Protein AF-A0A2G0WH14-F1 (afdb_monomer_lite)

Foldseek 3Di:
DDDDDDDDDDDDDDDDDDDDDPPPPPVPPDDQVVLVVCVLVVVDDDDDDLLVCLVCVVVVSDDDPCPVDDPDDDDDDDDDPDPVPCDPVVVVVVVVVVVVSVVSVVD

Secondary structure (DSSP, 8-state):
------------S------------------HHHHHHHHHTTS------HHHHHHHHHTTSS--S-TT------------S-GGG--HHHHHHHHHHHHHHHHHHT-

Structure (mmCIF, N/CA/C/O backbone):
data_AF-A0A2G0WH14-F1
#
_entry.id   AF-A0A2G0WH14-F1
#
loop_
_atom_site.group_PDB
_atom_site.id
_atom_site.type_symbol
_atom_site.label_atom_id
_atom_site.label_alt_id
_atom_site.label_comp_id
_atom_site.label_asym_id
_atom_site.label_entity_id
_atom_site.label_seq_id
_atom_site.pdbx_PDB_ins_code
_atom_site.Cartn_x
_atom_site.Cartn_y
_atom_site.Cartn_z
_atom_site.occupancy
_atom_site.B_iso_or_equiv
_atom_site.auth_seq_id
_atom_site.auth_comp_id
_atom_site.auth_asym_id
_atom_site.auth_atom_id
_atom_site.pdbx_PDB_model_num
ATOM 1 N N . MET A 1 1 ? 29.176 -8.959 -9.894 1.00 30.12 1 MET A N 1
ATOM 2 C CA . MET A 1 1 ? 29.339 -8.683 -11.334 1.00 30.12 1 MET A CA 1
ATOM 3 C C . MET A 1 1 ? 28.364 -7.589 -11.713 1.00 30.12 1 MET A C 1
ATOM 5 O O . MET A 1 1 ? 27.171 -7.838 -11.801 1.00 30.12 1 MET A O 1
ATOM 9 N N . LEU A 1 2 ? 28.889 -6.369 -11.788 1.00 28.22 2 LEU A N 1
ATOM 10 C CA . LEU A 1 2 ? 28.199 -5.168 -12.245 1.00 28.22 2 LEU A CA 1
ATOM 11 C C . LEU A 1 2 ? 28.083 -5.246 -13.765 1.00 28.22 2 LEU A C 1
ATOM 13 O O . LEU A 1 2 ? 29.119 -5.380 -14.408 1.00 28.22 2 LEU A O 1
ATOM 17 N N . ASN A 1 3 ? 26.881 -5.114 -14.323 1.00 24.44 3 ASN A N 1
ATOM 18 C CA . ASN A 1 3 ? 26.747 -4.763 -15.732 1.00 24.44 3 ASN A CA 1
ATOM 19 C C . ASN A 1 3 ? 26.086 -3.395 -15.872 1.00 24.44 3 ASN A C 1
ATOM 21 O O . ASN A 1 3 ? 24.907 -3.199 -15.591 1.00 24.44 3 ASN A O 1
ATOM 25 N N . SER A 1 4 ? 26.952 -2.477 -16.287 1.00 26.44 4 SER A N 1
ATOM 26 C CA . SER A 1 4 ? 26.689 -1.201 -16.927 1.00 26.44 4 SER A CA 1
ATOM 27 C C . SER A 1 4 ? 25.896 -1.388 -18.225 1.00 26.44 4 SER A C 1
ATOM 29 O O . SER A 1 4 ? 26.179 -2.315 -18.983 1.00 26.44 4 SER A O 1
ATOM 31 N N . VAL A 1 5 ? 24.976 -0.463 -18.507 1.00 32.03 5 VAL A N 1
ATOM 32 C CA . VAL A 1 5 ? 24.635 -0.035 -19.870 1.00 32.03 5 VAL A CA 1
ATOM 33 C C . VAL A 1 5 ? 24.666 1.497 -19.870 1.00 32.03 5 VAL A C 1
ATOM 35 O O . VAL A 1 5 ? 23.723 2.153 -19.433 1.00 32.03 5 VAL A O 1
ATOM 38 N N . SER A 1 6 ? 25.806 2.042 -20.300 1.00 31.72 6 SER A N 1
ATOM 39 C CA . SER A 1 6 ? 25.942 3.337 -20.992 1.00 31.72 6 SER A CA 1
ATOM 40 C C . SER A 1 6 ? 25.194 3.246 -22.350 1.00 31.72 6 SER A C 1
ATOM 42 O O . SER A 1 6 ? 24.993 2.138 -22.832 1.00 31.72 6 SER A O 1
ATOM 44 N N . ASP A 1 7 ? 24.760 4.271 -23.086 1.00 30.78 7 ASP A N 1
ATOM 45 C CA . ASP A 1 7 ? 25.193 5.661 -23.226 1.00 30.78 7 ASP A CA 1
ATOM 46 C C . ASP A 1 7 ? 24.198 6.426 -24.148 1.00 30.78 7 ASP A C 1
ATOM 48 O O . ASP A 1 7 ? 23.566 5.818 -25.010 1.00 30.78 7 ASP A O 1
ATOM 52 N N . SER A 1 8 ? 24.184 7.759 -24.011 1.00 33.84 8 SER A N 1
ATOM 53 C CA . SER A 1 8 ? 24.030 8.789 -25.060 1.00 33.84 8 SER A CA 1
ATOM 54 C C . SER A 1 8 ? 22.701 9.017 -25.814 1.00 33.84 8 SER A C 1
ATOM 56 O O . SER A 1 8 ? 22.337 8.270 -26.715 1.00 33.84 8 SER A O 1
ATOM 58 N N . MET A 1 9 ? 22.072 10.185 -25.587 1.00 28.05 9 MET A N 1
ATOM 59 C CA . MET A 1 9 ? 22.163 11.368 -26.483 1.00 28.05 9 MET A CA 1
ATOM 60 C C . MET A 1 9 ? 21.201 12.503 -26.056 1.00 28.05 9 MET A C 1
ATOM 62 O O . MET A 1 9 ? 19.986 12.319 -26.078 1.00 28.05 9 MET A O 1
ATOM 66 N N . GLY A 1 10 ? 21.745 13.693 -25.742 1.00 28.30 10 GLY A N 1
ATOM 67 C CA . GLY A 1 10 ? 20.988 14.959 -25.695 1.00 28.30 10 GLY A CA 1
ATOM 68 C C . GLY A 1 10 ? 21.371 15.966 -24.595 1.00 28.30 10 GLY A C 1
ATOM 69 O O . GLY A 1 10 ? 20.576 16.209 -23.695 1.00 28.30 10 GLY A O 1
ATOM 70 N N . GLU A 1 11 ? 22.565 16.561 -24.678 1.00 33.44 11 GLU A N 1
ATOM 71 C CA . GLU A 1 11 ? 22.975 17.822 -24.004 1.00 33.44 11 GLU A CA 1
ATOM 72 C C . GLU A 1 11 ? 22.230 19.058 -24.591 1.00 33.44 11 GLU A C 1
ATOM 74 O O . GLU A 1 11 ? 21.658 18.921 -25.677 1.00 33.44 11 GLU A O 1
ATOM 79 N N . PRO A 1 12 ? 22.294 20.293 -24.023 1.00 41.56 12 PRO A N 1
ATOM 80 C CA . PRO A 1 12 ? 22.883 20.717 -22.744 1.00 41.56 12 PRO A CA 1
ATOM 81 C C . PRO A 1 12 ? 21.952 21.611 -21.892 1.00 41.56 12 PRO A C 1
ATOM 83 O O . PRO A 1 12 ? 21.213 22.444 -22.415 1.00 41.56 12 PRO A O 1
ATOM 86 N N . LEU A 1 13 ? 22.074 21.575 -20.562 1.00 29.97 13 LEU A N 1
ATOM 87 C CA . LEU A 1 13 ? 21.760 22.757 -19.745 1.00 29.97 13 LEU A CA 1
ATOM 88 C C . LEU A 1 13 ? 22.833 22.977 -18.680 1.00 29.97 13 LEU A C 1
ATOM 90 O O . LEU A 1 13 ? 22.868 22.318 -17.645 1.00 29.97 13 LEU A O 1
ATOM 94 N N . SER A 1 14 ? 23.663 23.973 -18.995 1.00 36.31 14 SER A N 1
ATOM 95 C CA . SER A 1 14 ? 24.477 24.816 -18.120 1.00 36.31 14 SER A CA 1
ATOM 96 C C . SER A 1 14 ? 25.311 24.1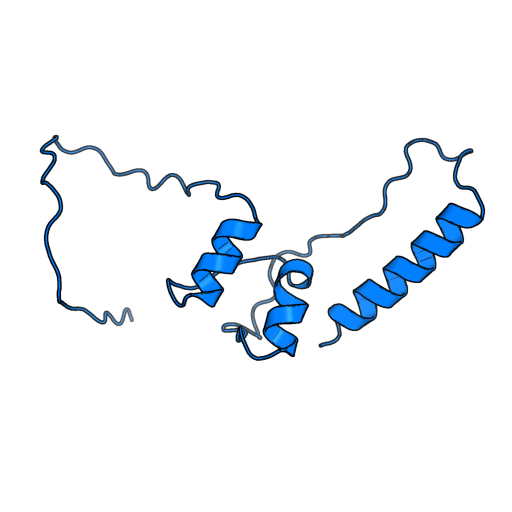03 -17.057 1.00 36.31 14 SER A C 1
ATOM 98 O O . SER A 1 14 ? 24.854 23.815 -15.948 1.00 36.31 14 SER A O 1
ATOM 100 N N . GLU A 1 15 ? 26.593 23.957 -17.378 1.00 34.19 15 GLU A N 1
ATOM 101 C CA . GLU A 1 15 ? 27.672 23.800 -16.413 1.00 34.19 15 GLU A CA 1
ATOM 102 C C . GLU A 1 15 ? 27.574 24.881 -15.326 1.00 34.19 15 GLU A C 1
ATOM 104 O O . GLU A 1 15 ? 27.792 26.067 -15.572 1.00 34.19 15 GLU A O 1
ATOM 109 N N . CYS A 1 16 ? 27.267 24.470 -14.098 1.00 27.64 16 CYS A N 1
ATOM 110 C CA . CYS A 1 16 ? 27.553 25.274 -12.920 1.00 27.64 16 CYS A CA 1
ATOM 111 C C . CYS A 1 16 ? 28.786 24.666 -12.253 1.00 27.64 16 CYS A C 1
ATOM 113 O O . CYS A 1 16 ? 28.717 23.654 -11.553 1.00 27.64 16 CYS A O 1
ATOM 115 N N . SER A 1 17 ? 29.937 25.272 -12.527 1.00 40.47 17 SER A N 1
ATOM 116 C CA . SER A 1 17 ? 31.208 24.985 -11.877 1.00 40.47 17 SER A CA 1
ATOM 117 C C . SER A 1 17 ? 31.095 25.224 -10.372 1.00 40.47 17 SER A C 1
ATOM 119 O O . SER A 1 17 ? 30.874 26.353 -9.935 1.00 40.47 17 SER A O 1
ATOM 121 N N . THR A 1 18 ? 31.280 24.191 -9.555 1.00 37.84 18 THR A N 1
ATOM 122 C CA . THR A 1 18 ? 31.781 24.351 -8.183 1.00 37.84 18 THR A CA 1
ATOM 123 C C . THR A 1 18 ? 32.381 23.038 -7.691 1.00 37.84 18 THR A C 1
ATOM 125 O O . THR A 1 18 ? 31.710 22.016 -7.577 1.00 37.84 18 THR A O 1
ATOM 128 N N . SER A 1 19 ? 33.701 23.102 -7.521 1.00 36.44 19 SER A N 1
ATOM 129 C CA . SER A 1 19 ? 34.543 22.432 -6.526 1.00 36.44 19 SER A CA 1
ATOM 130 C C . SER A 1 19 ? 33.981 21.220 -5.771 1.00 36.44 19 SER A C 1
ATOM 132 O O . SER A 1 19 ? 32.947 21.261 -5.110 1.00 36.44 19 SER A O 1
ATOM 134 N N . GLY A 1 20 ? 34.797 20.160 -5.783 1.00 47.91 20 GLY A N 1
ATOM 135 C CA 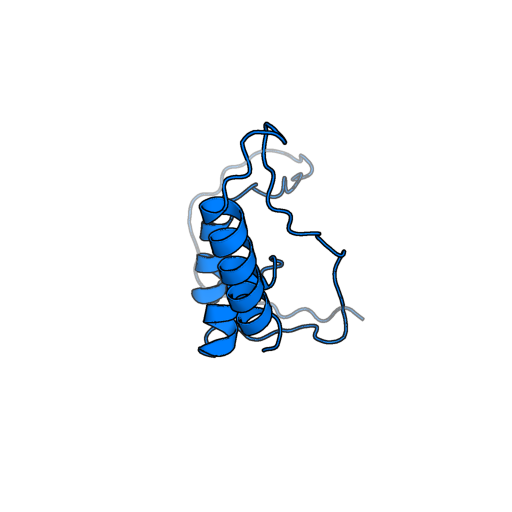. GLY A 1 20 ? 34.670 18.929 -5.009 1.00 47.91 20 GLY A CA 1
ATOM 136 C C . GLY A 1 20 ? 33.945 19.079 -3.674 1.00 47.91 20 GLY A C 1
ATOM 137 O O . GLY A 1 20 ? 34.487 19.548 -2.679 1.00 47.91 20 GLY A O 1
ATOM 138 N N . SER A 1 21 ? 32.715 18.597 -3.649 1.00 36.22 21 SER A N 1
ATOM 139 C CA . SER A 1 21 ? 31.999 18.240 -2.437 1.00 36.22 21 SER A CA 1
ATOM 140 C C . SER A 1 21 ? 31.237 16.977 -2.769 1.00 36.22 21 SER A C 1
ATOM 142 O O . SER A 1 21 ? 30.514 16.931 -3.764 1.00 36.22 21 SER A O 1
ATOM 144 N N . ARG A 1 22 ? 31.472 15.923 -1.977 1.00 42.00 22 ARG A N 1
ATOM 145 C CA . ARG A 1 22 ? 30.709 14.672 -2.013 1.00 42.00 22 ARG A CA 1
ATOM 146 C C . ARG A 1 22 ? 29.244 15.035 -2.217 1.00 42.00 22 ARG A C 1
ATOM 148 O O . ARG A 1 22 ? 28.641 15.604 -1.309 1.00 42.00 22 ARG A O 1
ATOM 155 N N . LYS A 1 23 ? 28.704 14.756 -3.409 1.00 40.38 23 LYS A N 1
ATOM 156 C CA . LYS A 1 23 ? 27.280 14.914 -3.690 1.00 40.38 23 LYS A CA 1
ATOM 157 C C . LYS A 1 23 ? 26.585 13.895 -2.806 1.00 40.38 23 LYS A C 1
ATOM 159 O O . LYS A 1 23 ? 26.423 12.737 -3.178 1.00 40.38 23 LYS A O 1
ATOM 164 N N . HIS A 1 24 ? 26.274 14.314 -1.586 1.00 43.56 24 HIS A N 1
ATOM 165 C CA . HIS A 1 24 ? 25.297 13.659 -0.753 1.00 43.56 24 HIS A CA 1
ATOM 166 C C . HIS A 1 24 ? 24.033 13.709 -1.603 1.00 43.56 24 HIS A C 1
ATOM 168 O O . HIS A 1 24 ? 23.395 14.755 -1.717 1.00 43.56 24 HIS A O 1
ATOM 174 N N . PHE A 1 25 ? 23.752 12.617 -2.317 1.00 44.59 25 PHE A N 1
ATOM 175 C CA . PHE A 1 25 ? 22.453 12.380 -2.918 1.00 44.59 25 PHE A CA 1
ATOM 176 C C . PHE A 1 25 ? 21.504 12.241 -1.732 1.00 44.59 25 PHE A C 1
ATOM 178 O O . PHE A 1 25 ? 21.188 11.140 -1.295 1.00 44.59 25 PHE A O 1
ATOM 185 N N . SER A 1 26 ? 21.125 13.378 -1.142 1.00 38.59 26 SER A N 1
ATOM 186 C CA . SER A 1 26 ? 19.980 13.447 -0.256 1.00 38.59 26 SER A CA 1
ATOM 187 C C . SER A 1 26 ? 18.839 12.870 -1.077 1.00 38.59 26 SER A C 1
ATOM 189 O O . SER A 1 26 ? 18.528 13.453 -2.123 1.00 38.59 26 SER A O 1
ATOM 191 N N . PRO A 1 27 ? 18.253 11.725 -0.687 1.00 43.41 27 PRO A N 1
ATOM 192 C CA . PRO A 1 27 ? 17.096 11.209 -1.383 1.00 43.41 27 PRO A CA 1
ATOM 193 C C . PRO A 1 27 ? 16.053 12.305 -1.274 1.00 43.41 27 PRO A C 1
ATOM 195 O O . PRO A 1 27 ? 15.584 12.635 -0.181 1.00 43.41 27 PRO A O 1
ATOM 198 N N . ILE A 1 28 ? 15.779 12.954 -2.405 1.00 49.00 28 ILE A N 1
ATOM 199 C CA . ILE A 1 28 ? 14.767 13.987 -2.481 1.00 49.00 28 ILE A CA 1
ATOM 200 C C . ILE A 1 28 ? 13.513 13.315 -1.936 1.00 49.00 28 ILE A C 1
ATOM 202 O O . ILE A 1 28 ? 13.046 12.322 -2.496 1.00 49.00 28 ILE A O 1
ATOM 206 N N . LYS A 1 29 ? 13.019 13.800 -0.793 1.00 46.94 29 LYS A N 1
ATOM 207 C CA . LYS A 1 29 ? 11.829 13.266 -0.132 1.00 46.94 29 LYS A CA 1
ATOM 208 C C . LYS A 1 29 ? 10.620 13.701 -0.956 1.00 46.94 29 LYS A C 1
ATOM 210 O O . LYS A 1 29 ? 9.866 14.591 -0.571 1.00 46.94 29 LYS A O 1
ATOM 215 N N . LEU A 1 30 ? 10.496 13.137 -2.157 1.00 55.94 30 LEU A N 1
ATOM 216 C CA . LEU A 1 30 ? 9.372 13.359 -3.044 1.00 55.94 30 LEU A CA 1
ATOM 217 C C . LEU A 1 30 ? 8.125 12.886 -2.307 1.00 55.94 30 LEU A C 1
ATOM 219 O O . LEU A 1 30 ? 8.086 11.797 -1.729 1.00 55.94 30 LEU A O 1
ATOM 223 N N . ARG A 1 31 ? 7.083 13.717 -2.346 1.00 65.75 31 ARG A N 1
ATOM 224 C CA . ARG A 1 31 ? 5.747 13.306 -1.919 1.00 65.75 31 ARG A CA 1
ATOM 225 C C . ARG A 1 31 ? 5.390 11.997 -2.627 1.00 65.75 31 ARG A C 1
ATOM 227 O O . ARG A 1 31 ? 5.709 11.821 -3.802 1.00 65.75 31 ARG A O 1
ATOM 234 N N . CYS A 1 32 ? 4.701 11.113 -1.910 1.00 69.06 32 CYS A N 1
ATOM 235 C CA . CYS A 1 32 ? 4.416 9.726 -2.296 1.00 69.06 32 CYS A CA 1
ATOM 236 C C . CYS A 1 32 ? 3.887 9.541 -3.734 1.00 69.06 32 CYS A C 1
ATOM 238 O O . CYS A 1 32 ? 4.048 8.480 -4.330 1.00 69.06 32 CYS A O 1
ATOM 240 N N . GLU A 1 33 ? 3.226 10.556 -4.280 1.00 81.69 33 GLU A N 1
ATOM 241 C CA . GLU A 1 33 ? 2.580 10.529 -5.588 1.00 81.69 33 GLU A CA 1
ATOM 242 C C . GLU A 1 33 ? 3.520 10.871 -6.761 1.00 81.69 33 GLU A C 1
ATOM 244 O O . GLU A 1 33 ? 3.365 10.299 -7.841 1.00 81.69 33 GLU A O 1
ATOM 249 N N . ILE A 1 34 ? 4.548 11.697 -6.547 1.00 85.19 34 ILE A N 1
ATOM 250 C CA . ILE A 1 34 ? 5.476 12.102 -7.616 1.00 85.19 34 ILE A CA 1
ATOM 251 C C . ILE A 1 34 ? 6.319 10.902 -8.059 1.00 85.19 34 ILE A C 1
ATOM 253 O O . ILE A 1 34 ? 6.453 10.646 -9.253 1.00 85.19 34 ILE A O 1
ATOM 257 N N . VAL A 1 35 ? 6.803 10.106 -7.099 1.00 84.56 35 VAL A N 1
ATOM 258 C CA . VAL A 1 35 ? 7.579 8.883 -7.369 1.00 84.56 35 VAL A CA 1
ATOM 259 C C . VAL A 1 35 ? 6.772 7.890 -8.210 1.00 84.56 35 VAL A C 1
ATOM 261 O O . VAL A 1 35 ? 7.286 7.306 -9.160 1.00 84.56 35 VAL A O 1
ATOM 264 N N . ARG A 1 36 ? 5.474 7.746 -7.912 1.00 85.38 36 ARG A N 1
ATOM 265 C CA . ARG A 1 36 ? 4.567 6.898 -8.694 1.00 85.38 36 ARG A CA 1
ATOM 266 C C . ARG A 1 36 ? 4.421 7.409 -10.128 1.00 85.38 36 ARG A C 1
ATOM 268 O O . ARG A 1 36 ? 4.468 6.612 -11.057 1.00 85.38 36 ARG A O 1
ATOM 275 N N . ARG A 1 37 ? 4.251 8.722 -10.322 1.00 86.12 37 ARG A N 1
ATOM 276 C CA . ARG A 1 37 ? 4.148 9.313 -11.668 1.00 86.12 37 ARG A CA 1
ATOM 277 C C . ARG A 1 37 ? 5.426 9.127 -12.481 1.00 86.12 37 ARG A C 1
ATOM 279 O O . ARG A 1 37 ? 5.331 8.831 -13.664 1.00 86.12 37 ARG A O 1
ATOM 286 N N . TRP A 1 38 ? 6.594 9.260 -11.860 1.00 88.06 38 TRP A N 1
ATOM 287 C CA . TRP A 1 38 ? 7.877 9.012 -12.524 1.00 88.06 38 TRP A CA 1
ATOM 288 C C . TRP A 1 38 ? 8.032 7.560 -12.973 1.00 88.06 38 TRP A C 1
ATOM 290 O O . TRP A 1 38 ? 8.412 7.323 -14.118 1.00 88.06 38 TRP A O 1
ATOM 300 N N . ALA A 1 39 ? 7.674 6.602 -12.113 1.00 87.94 39 ALA A N 1
ATOM 301 C CA . ALA A 1 39 ? 7.693 5.184 -12.471 1.00 87.94 39 ALA A CA 1
ATOM 302 C C . ALA A 1 39 ? 6.737 4.878 -13.635 1.00 87.94 39 ALA A C 1
ATOM 304 O O . ALA A 1 39 ? 7.119 4.211 -14.590 1.00 87.94 39 ALA A O 1
ATOM 305 N N . LEU A 1 40 ? 5.519 5.432 -13.604 1.00 86.75 40 LEU A N 1
ATOM 306 C CA . LEU A 1 40 ? 4.548 5.286 -14.695 1.00 86.75 40 LEU A CA 1
ATOM 307 C C . LEU A 1 40 ? 5.012 5.930 -16.006 1.00 86.75 40 LEU A C 1
ATOM 309 O O . LEU A 1 40 ? 4.666 5.449 -17.079 1.00 86.75 40 LEU A O 1
ATOM 313 N N . ALA A 1 41 ? 5.790 7.008 -15.927 1.00 88.44 41 ALA A N 1
ATOM 314 C CA . ALA A 1 41 ? 6.393 7.654 -17.085 1.00 88.44 41 ALA A CA 1
ATOM 315 C C . ALA A 1 41 ? 7.682 6.953 -17.561 1.00 88.44 41 ALA A C 1
ATOM 317 O O . ALA A 1 41 ? 8.362 7.482 -18.434 1.00 88.44 41 ALA A O 1
ATOM 318 N N . GLY A 1 42 ? 8.070 5.819 -16.966 1.00 85.06 42 GLY A N 1
ATOM 319 C CA . GLY A 1 42 ? 9.259 5.060 -17.363 1.00 85.06 42 GLY A CA 1
ATOM 320 C C . GLY A 1 42 ? 10.594 5.702 -16.975 1.00 85.06 4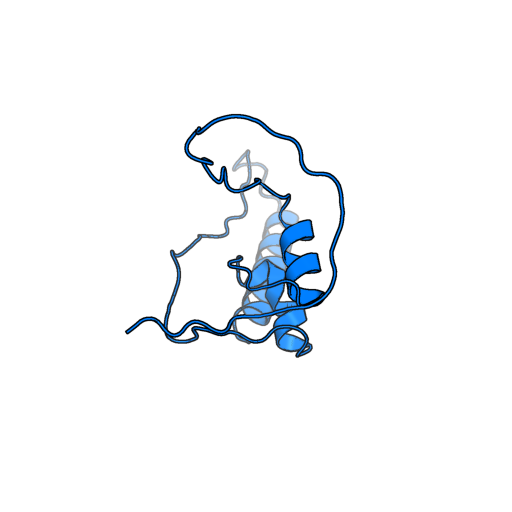2 GLY A C 1
ATOM 321 O O . GLY A 1 42 ? 11.628 5.310 -17.499 1.00 85.06 42 GLY A O 1
ATOM 322 N N . HIS A 1 43 ? 10.603 6.671 -16.053 1.00 85.31 43 HIS A N 1
ATOM 323 C CA . HIS A 1 43 ? 11.827 7.379 -15.645 1.00 85.31 43 HIS A CA 1
ATOM 324 C C . HIS A 1 43 ? 12.664 6.603 -14.608 1.00 85.31 43 HIS A C 1
ATOM 326 O O . HIS A 1 43 ? 13.665 7.119 -14.113 1.00 85.31 43 HIS A O 1
ATOM 332 N N . GLY A 1 44 ? 12.258 5.382 -14.240 1.00 84.25 44 GLY A N 1
ATOM 333 C CA . GLY A 1 44 ? 13.022 4.517 -13.345 1.00 84.25 44 GLY A CA 1
ATOM 334 C C . GLY A 1 44 ? 12.173 3.534 -12.540 1.00 84.25 44 GLY A C 1
ATOM 335 O O . GLY A 1 44 ? 10.992 3.319 -12.810 1.00 84.25 44 GLY A O 1
ATOM 336 N N . ILE A 1 45 ? 12.809 2.949 -11.524 1.00 85.69 45 ILE A N 1
ATOM 337 C CA . ILE A 1 45 ? 12.222 1.970 -10.602 1.00 85.69 45 ILE A CA 1
ATOM 338 C C . ILE A 1 45 ? 11.782 2.687 -9.322 1.00 85.69 45 ILE A C 1
ATOM 340 O O . ILE A 1 45 ? 12.512 3.522 -8.790 1.00 85.69 45 ILE A O 1
ATOM 344 N N . ALA A 1 46 ? 10.605 2.338 -8.800 1.00 85.94 46 ALA A N 1
ATOM 345 C CA . ALA A 1 46 ? 10.092 2.871 -7.541 1.00 85.94 46 ALA A CA 1
ATOM 346 C C . ALA A 1 46 ? 9.889 1.763 -6.502 1.00 85.94 46 ALA A C 1
ATOM 348 O O . ALA A 1 46 ? 9.239 0.759 -6.779 1.00 85.94 46 ALA A O 1
ATOM 349 N N . TYR A 1 47 ? 10.383 1.994 -5.283 1.00 84.38 47 TYR A N 1
ATOM 350 C CA . TYR A 1 47 ? 10.041 1.200 -4.104 1.00 84.38 47 TYR A CA 1
ATOM 351 C C . TYR A 1 47 ? 8.924 1.903 -3.330 1.00 84.38 47 TYR A C 1
ATOM 353 O O . TYR A 1 47 ? 9.080 3.052 -2.906 1.00 84.38 47 TYR A O 1
ATOM 361 N N . LYS A 1 48 ? 7.769 1.248 -3.194 1.00 83.25 48 LYS A N 1
ATOM 362 C CA . LYS A 1 48 ? 6.563 1.854 -2.622 1.00 83.25 48 LYS A CA 1
ATOM 363 C C . LYS A 1 48 ? 5.649 0.789 -2.023 1.00 83.25 48 LYS A C 1
ATOM 365 O O . LYS A 1 48 ? 5.719 -0.375 -2.408 1.00 83.25 48 LYS A O 1
ATOM 370 N N . ALA A 1 49 ? 4.787 1.192 -1.090 1.00 83.88 49 ALA A N 1
ATOM 371 C CA . ALA A 1 49 ? 3.814 0.291 -0.485 1.00 83.88 49 ALA A CA 1
ATOM 372 C C . ALA A 1 49 ? 2.893 -0.302 -1.560 1.00 83.88 49 ALA A C 1
ATOM 374 O O . ALA A 1 49 ? 2.368 0.443 -2.391 1.00 83.88 49 ALA A O 1
ATOM 375 N N . ASN A 1 50 ? 2.663 -1.619 -1.506 1.00 83.81 50 ASN A N 1
ATOM 376 C CA . ASN A 1 50 ? 1.854 -2.328 -2.501 1.00 83.81 50 ASN A CA 1
ATOM 377 C C . ASN A 1 50 ? 0.480 -1.657 -2.680 1.00 83.81 50 ASN A C 1
ATOM 379 O O . ASN A 1 50 ? 0.078 -1.352 -3.794 1.00 83.81 50 ASN A O 1
ATOM 383 N N . LEU A 1 51 ? -0.176 -1.262 -1.583 1.00 84.31 51 LEU A N 1
ATOM 384 C CA . LEU A 1 51 ? -1.478 -0.588 -1.624 1.00 84.31 51 LEU A CA 1
ATOM 385 C C . LEU A 1 51 ? -1.509 0.684 -2.501 1.00 84.31 51 LEU A C 1
ATOM 387 O O . LEU A 1 51 ? -2.538 0.975 -3.112 1.00 84.31 51 LEU A O 1
ATOM 391 N N . ASP A 1 52 ? -0.400 1.424 -2.602 1.00 85.06 52 ASP A N 1
ATOM 392 C CA . ASP A 1 52 ? -0.338 2.647 -3.410 1.00 85.06 52 ASP A CA 1
ATOM 393 C C . ASP A 1 52 ? -0.188 2.378 -4.917 1.00 85.06 52 ASP A C 1
ATOM 395 O O . ASP A 1 52 ? -0.512 3.247 -5.730 1.00 85.06 52 ASP A O 1
ATOM 399 N N . VAL A 1 53 ? 0.347 1.211 -5.290 1.00 87.12 53 VAL A N 1
ATOM 400 C CA . VAL A 1 53 ? 0.642 0.820 -6.680 1.00 87.12 53 VAL A CA 1
ATOM 401 C C . VAL A 1 53 ? -0.207 -0.357 -7.163 1.00 87.12 53 VAL A C 1
ATOM 403 O O . VAL A 1 53 ? -0.216 -0.635 -8.358 1.00 87.12 53 VAL A O 1
ATOM 406 N N . ALA A 1 54 ? -0.989 -0.994 -6.286 1.00 87.19 54 ALA A N 1
ATOM 407 C CA . ALA A 1 54 ? -1.788 -2.186 -6.577 1.00 87.19 54 ALA A CA 1
ATOM 408 C C . ALA A 1 54 ? -2.704 -1.986 -7.790 1.00 87.19 54 ALA A C 1
ATOM 410 O O . ALA A 1 54 ? -2.793 -2.844 -8.660 1.00 87.19 54 ALA A O 1
ATOM 411 N N . ARG A 1 55 ? -3.327 -0.806 -7.918 1.00 87.56 55 ARG A N 1
ATOM 412 C CA . ARG A 1 55 ? -4.181 -0.482 -9.076 1.00 87.56 55 ARG A CA 1
ATOM 413 C C . ARG A 1 55 ? -3.409 -0.337 -10.384 1.00 87.56 55 ARG A C 1
ATOM 415 O O . ARG A 1 55 ? -3.984 -0.520 -11.451 1.00 87.56 55 ARG A O 1
ATOM 422 N N . ASP A 1 56 ? -2.152 0.084 -10.324 1.00 88.25 56 ASP A N 1
ATOM 423 C CA . ASP A 1 56 ? -1.304 0.206 -11.509 1.00 88.25 56 ASP A CA 1
ATOM 424 C C . ASP A 1 56 ? -0.730 -1.142 -11.921 1.00 88.25 56 ASP A C 1
ATOM 426 O O . ASP A 1 56 ? -0.656 -1.408 -13.117 1.00 88.25 56 ASP A O 1
ATOM 430 N N . ILE A 1 57 ? -0.407 -1.995 -10.947 1.00 88.00 57 ILE A N 1
ATOM 431 C CA . ILE A 1 57 ? -0.004 -3.385 -11.178 1.00 88.00 57 ILE A CA 1
ATOM 432 C C . ILE A 1 57 ? -1.166 -4.171 -11.790 1.00 88.00 57 ILE A C 1
ATOM 434 O O . ILE A 1 57 ? -1.017 -4.766 -12.851 1.00 88.00 57 ILE A O 1
ATOM 438 N N . GLN 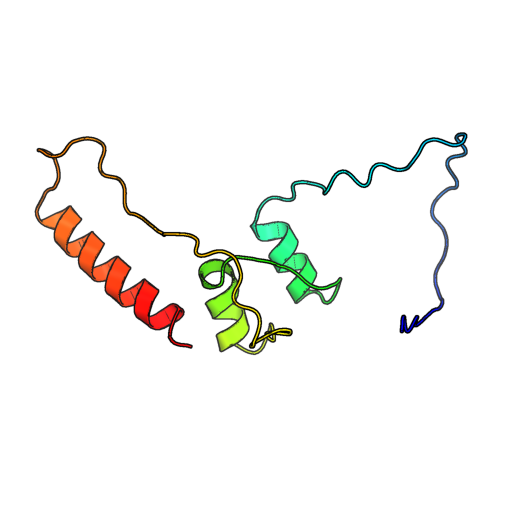A 1 58 ? -2.359 -4.088 -11.196 1.00 87.62 58 GLN A N 1
ATOM 439 C CA . GLN A 1 58 ? -3.558 -4.766 -11.694 1.00 87.62 58 GLN A CA 1
ATOM 440 C C . GLN A 1 58 ? -3.974 -4.281 -13.094 1.00 87.62 58 GLN A C 1
ATOM 442 O O . GLN A 1 58 ? -4.527 -5.042 -13.881 1.00 87.62 58 GLN A O 1
ATOM 447 N N . ALA A 1 59 ? -3.686 -3.019 -13.425 1.00 88.81 59 ALA A N 1
ATOM 448 C CA . ALA A 1 59 ? -3.909 -2.468 -14.759 1.00 88.81 59 ALA A CA 1
ATOM 449 C C . ALA A 1 59 ? -2.749 -2.723 -15.744 1.00 88.81 59 ALA A C 1
ATOM 451 O O . ALA A 1 59 ? -2.797 -2.211 -16.860 1.00 88.81 59 ALA A O 1
ATOM 452 N N . GLY A 1 60 ? -1.695 -3.439 -15.337 1.00 88.06 60 GLY A N 1
ATOM 453 C CA . GLY A 1 60 ? -0.529 -3.749 -16.170 1.00 88.06 60 GLY A CA 1
ATOM 454 C C . GLY A 1 60 ? 0.369 -2.553 -16.504 1.00 88.06 60 GLY A C 1
ATOM 455 O O . GLY A 1 60 ? 1.212 -2.652 -17.390 1.00 88.06 60 GLY A O 1
ATOM 456 N N . ARG A 1 61 ? 0.200 -1.409 -15.827 1.00 89.00 61 ARG A N 1
ATOM 457 C CA . ARG A 1 61 ? 1.034 -0.208 -16.033 1.00 89.00 61 ARG A CA 1
ATOM 458 C C . ARG A 1 61 ? 2.364 -0.273 -15.288 1.00 89.00 61 ARG A C 1
ATOM 460 O O . ARG A 1 61 ? 3.311 0.398 -15.682 1.00 89.00 61 ARG A O 1
ATOM 467 N N . LEU A 1 62 ? 2.414 -1.022 -14.190 1.00 87.12 62 LEU A N 1
ATOM 468 C CA . LEU A 1 62 ? 3.627 -1.292 -13.421 1.00 87.12 62 LEU A CA 1
ATOM 469 C C . LEU A 1 62 ? 3.811 -2.801 -13.297 1.00 87.12 62 LEU A C 1
ATOM 471 O O . LEU A 1 62 ? 2.833 -3.536 -13.186 1.00 87.12 62 LEU A O 1
ATOM 475 N N . VAL A 1 63 ? 5.064 -3.247 -13.283 1.00 86.88 63 VAL A N 1
ATOM 476 C CA . VAL A 1 63 ? 5.425 -4.663 -13.153 1.00 86.88 63 VAL A CA 1
ATOM 477 C C . VAL A 1 63 ? 6.304 -4.839 -11.911 1.00 86.88 63 VAL A C 1
ATOM 479 O O . VAL A 1 63 ? 7.257 -4.072 -11.738 1.00 86.88 63 VAL A O 1
ATOM 482 N N . PRO A 1 64 ? 6.010 -5.813 -11.031 1.00 87.50 64 PRO A N 1
ATOM 483 C CA . PRO A 1 64 ? 6.879 -6.131 -9.905 1.00 87.50 64 PRO A CA 1
ATOM 484 C C . PRO A 1 64 ? 8.205 -6.721 -10.407 1.00 87.50 64 PRO A C 1
ATOM 486 O O . PRO A 1 64 ? 8.214 -7.702 -11.143 1.00 87.50 64 PRO A O 1
ATOM 489 N N . LEU A 1 65 ? 9.330 -6.119 -10.007 1.00 85.25 65 LEU A N 1
ATOM 490 C CA . LEU A 1 65 ? 10.667 -6.530 -10.468 1.00 85.25 65 LEU A CA 1
ATOM 491 C C . LEU A 1 65 ? 11.338 -7.582 -9.576 1.00 85.25 65 LEU A C 1
ATOM 493 O O . LEU A 1 65 ? 12.184 -8.331 -10.049 1.00 85.25 65 LEU A O 1
ATOM 497 N N . LEU A 1 66 ? 10.991 -7.619 -8.288 1.00 83.12 66 LEU A N 1
ATOM 498 C CA . LEU A 1 66 ? 11.607 -8.486 -7.278 1.00 83.12 66 LEU A CA 1
ATOM 499 C C . LEU A 1 66 ? 10.505 -9.212 -6.485 1.00 83.12 66 LEU A C 1
ATOM 501 O O . LEU A 1 66 ? 10.280 -8.877 -5.324 1.00 83.12 66 LEU A O 1
ATOM 505 N N . PRO A 1 67 ? 9.775 -10.160 -7.099 1.00 77.12 67 PRO A N 1
ATOM 506 C CA . PRO A 1 67 ? 8.649 -10.834 -6.447 1.00 77.12 67 PRO A CA 1
ATOM 507 C C . PRO A 1 67 ? 9.074 -11.661 -5.223 1.00 77.12 67 PRO A C 1
ATOM 509 O O . PRO A 1 67 ? 8.304 -11.791 -4.275 1.00 77.12 67 PRO A O 1
ATOM 512 N N . ASP A 1 68 ? 10.313 -12.158 -5.211 1.00 79.38 68 ASP A N 1
ATOM 513 C CA . ASP A 1 68 ? 10.856 -12.967 -4.113 1.00 79.38 68 ASP A CA 1
ATOM 514 C C . ASP A 1 68 ? 11.336 -12.123 -2.925 1.00 79.38 68 ASP A C 1
ATOM 516 O O . ASP A 1 68 ? 11.575 -12.642 -1.832 1.00 79.38 68 ASP A O 1
ATOM 520 N N . TRP A 1 69 ? 11.485 -10.810 -3.118 1.00 77.25 69 TRP A N 1
ATOM 521 C CA . TRP A 1 69 ? 11.917 -9.910 -2.062 1.00 77.25 69 TRP A CA 1
ATOM 522 C C . TRP A 1 69 ? 10.710 -9.265 -1.388 1.00 77.25 69 TRP A C 1
ATOM 524 O O . TRP A 1 69 ? 10.115 -8.306 -1.880 1.00 77.25 69 TRP A O 1
ATOM 534 N N . GLN A 1 70 ? 10.367 -9.787 -0.215 1.00 68.94 70 GLN A N 1
ATOM 535 C CA . GLN A 1 70 ? 9.377 -9.170 0.656 1.00 68.94 70 GLN A CA 1
ATOM 536 C C . GLN A 1 70 ? 10.067 -8.062 1.459 1.00 68.94 70 GLN A C 1
ATOM 538 O O . GLN A 1 70 ? 10.954 -8.330 2.269 1.00 68.94 70 GLN A O 1
ATOM 543 N N . GLY A 1 71 ? 9.693 -6.809 1.188 1.00 72.19 71 GLY A N 1
ATOM 544 C CA . GLY A 1 71 ? 10.154 -5.653 1.959 1.00 72.19 71 GLY A CA 1
ATOM 545 C C . GLY A 1 71 ? 9.706 -5.709 3.425 1.00 72.19 71 GLY A C 1
ATOM 546 O O . GLY A 1 71 ? 9.030 -6.642 3.859 1.00 72.19 71 GLY A O 1
ATOM 547 N N . GLU A 1 72 ? 10.054 -4.686 4.205 1.00 75.44 72 GLU A N 1
ATOM 548 C CA . GLU A 1 72 ? 9.672 -4.650 5.621 1.00 75.44 72 GLU A CA 1
ATOM 549 C C . GLU A 1 72 ? 8.140 -4.611 5.805 1.00 75.44 72 GLU A C 1
ATOM 551 O O . GLU A 1 72 ? 7.455 -3.785 5.180 1.00 75.44 72 GLU A O 1
ATOM 556 N N . PRO A 1 73 ? 7.574 -5.467 6.681 1.00 72.19 73 PRO A N 1
ATOM 557 C CA . PRO A 1 73 ? 6.143 -5.482 6.934 1.00 72.19 73 PRO A CA 1
ATOM 558 C C . PRO A 1 73 ? 5.715 -4.140 7.528 1.00 72.19 73 PRO A C 1
ATOM 560 O O . PRO A 1 73 ? 6.116 -3.762 8.626 1.00 72.19 73 PRO A O 1
ATOM 563 N N . THR A 1 74 ? 4.870 -3.419 6.794 1.00 77.00 74 THR A N 1
ATOM 564 C CA . THR A 1 74 ? 4.354 -2.112 7.211 1.00 77.00 74 THR A CA 1
ATOM 565 C C . THR A 1 74 ? 2.901 -2.272 7.669 1.00 77.00 74 THR A C 1
ATOM 567 O O . THR A 1 74 ? 2.004 -2.337 6.823 1.00 77.00 74 THR A O 1
ATOM 570 N N . PRO A 1 75 ? 2.627 -2.373 8.985 1.00 79.94 75 PRO A N 1
ATOM 571 C CA . PRO A 1 75 ? 1.276 -2.615 9.476 1.00 79.94 75 PRO A CA 1
ATOM 572 C C . PRO A 1 75 ? 0.375 -1.399 9.221 1.00 79.94 75 PRO A C 1
ATOM 574 O O . PRO A 1 75 ? 0.643 -0.290 9.686 1.00 79.94 75 PRO A O 1
ATOM 577 N N . PHE A 1 76 ? -0.726 -1.615 8.502 1.00 83.62 76 PHE A N 1
ATOM 578 C CA . PHE A 1 76 ? -1.725 -0.589 8.212 1.00 83.62 76 PHE A CA 1
ATOM 579 C C . PHE A 1 76 ? -2.863 -0.650 9.239 1.00 83.62 76 PHE A C 1
ATOM 581 O O . PHE A 1 76 ? -3.658 -1.588 9.236 1.00 83.62 76 PHE A O 1
ATOM 588 N N . ASN A 1 77 ? -2.939 0.348 10.125 1.00 86.25 77 ASN A N 1
ATOM 589 C CA . ASN A 1 77 ? -3.886 0.380 11.243 1.00 86.25 77 ASN A CA 1
ATOM 590 C C . ASN A 1 77 ? -4.854 1.566 11.135 1.00 86.25 77 ASN A C 1
ATOM 592 O O . ASN A 1 77 ? -4.446 2.685 10.823 1.00 86.25 77 ASN A O 1
ATOM 596 N N . LEU A 1 78 ? -6.128 1.341 11.470 1.00 85.50 78 LEU A N 1
ATOM 597 C CA . LEU A 1 78 ? -7.110 2.409 11.655 1.00 85.50 78 LEU A CA 1
ATOM 598 C C . LEU A 1 78 ? -7.081 2.884 13.114 1.00 85.50 78 LEU A C 1
ATOM 600 O O . LEU A 1 78 ? -7.505 2.161 14.013 1.00 85.50 78 LEU A O 1
ATOM 604 N N . MET A 1 79 ? -6.607 4.108 13.349 1.00 85.88 79 MET A N 1
ATOM 605 C CA . MET A 1 79 ? -6.518 4.675 14.697 1.00 85.88 79 MET A CA 1
ATOM 606 C C . MET A 1 79 ? -7.801 5.418 15.078 1.00 85.88 79 MET A C 1
ATOM 608 O O . MET A 1 79 ? -8.261 6.297 14.352 1.00 85.88 79 MET A O 1
ATOM 612 N N . CYS A 1 80 ? -8.354 5.086 16.246 1.00 82.81 80 CYS A N 1
ATOM 613 C CA . CYS A 1 80 ? -9.487 5.790 16.847 1.00 82.81 80 CYS A CA 1
ATOM 614 C C . CYS A 1 80 ? -9.000 6.513 18.114 1.00 82.81 80 CYS A C 1
ATOM 616 O O . CYS A 1 80 ? -8.607 5.833 19.062 1.00 82.81 80 CYS A O 1
ATOM 618 N N . PRO A 1 81 ? -9.027 7.858 18.169 1.00 78.38 81 PRO A N 1
ATOM 619 C CA . PRO A 1 81 ? -8.446 8.615 19.282 1.00 78.38 81 PRO A CA 1
ATOM 620 C C . PRO A 1 81 ? -9.162 8.378 20.618 1.00 78.38 81 PRO A C 1
ATOM 622 O O . PRO A 1 81 ? -8.563 8.561 21.675 1.00 78.38 81 PRO A O 1
ATOM 625 N N . HIS A 1 82 ? -10.428 7.947 20.596 1.00 82.00 82 HIS A N 1
ATOM 626 C CA . HIS A 1 82 ? -11.189 7.681 21.810 1.00 82.00 82 HIS A CA 1
ATOM 627 C C . HIS A 1 82 ? -11.986 6.374 21.723 1.00 82.00 82 HIS A C 1
ATOM 629 O O . HIS A 1 82 ? -12.837 6.199 20.849 1.00 82.00 82 HIS A O 1
ATOM 635 N N . ARG A 1 83 ? -11.742 5.452 22.665 1.00 66.62 83 ARG A N 1
ATOM 636 C CA . ARG A 1 83 ? -12.336 4.100 22.673 1.00 66.62 83 ARG A CA 1
ATOM 637 C C . ARG A 1 83 ? -13.860 4.112 22.851 1.00 66.62 83 ARG A C 1
ATOM 639 O O . ARG A 1 83 ? -14.534 3.247 22.303 1.00 66.62 83 ARG A O 1
ATOM 646 N N . LEU A 1 84 ? -14.402 5.110 23.556 1.00 63.50 84 LEU A N 1
ATOM 647 C CA . LEU A 1 84 ? -15.850 5.283 23.756 1.00 63.50 84 LEU A CA 1
ATOM 648 C C . LEU A 1 84 ? -16.566 5.879 22.527 1.00 63.50 84 LEU A C 1
ATOM 650 O O . LEU A 1 84 ? -17.790 5.868 22.474 1.00 63.50 84 LEU A O 1
ATOM 654 N N . GLN A 1 85 ? -15.826 6.367 21.522 1.00 63.97 85 GLN A N 1
ATOM 655 C CA . GLN A 1 85 ? -16.381 6.946 20.288 1.00 63.97 85 GLN A CA 1
ATOM 656 C C . GLN A 1 85 ? -16.369 5.977 19.098 1.00 63.97 85 GLN A C 1
ATOM 658 O O . GLN A 1 85 ? -16.684 6.373 17.973 1.00 63.97 85 GLN A O 1
ATOM 663 N N . VAL A 1 86 ? -16.048 4.696 19.315 1.00 77.38 86 VAL A N 1
ATOM 664 C CA . VAL A 1 86 ? -16.175 3.674 18.267 1.00 77.38 86 VAL A CA 1
ATOM 665 C C . VAL A 1 86 ? -17.656 3.341 18.079 1.00 77.38 86 VAL A C 1
ATOM 667 O O . VAL A 1 86 ? -18.173 2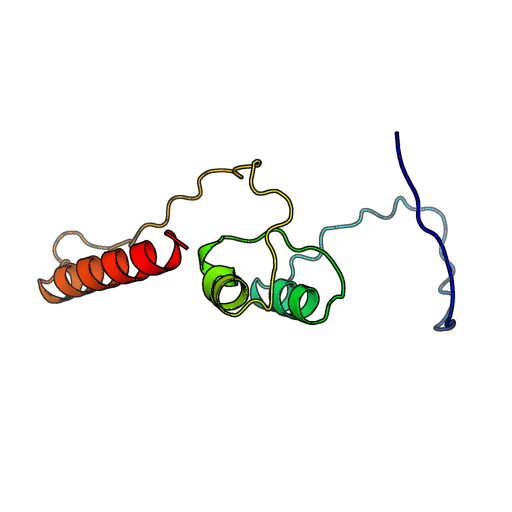.339 18.572 1.00 77.38 86 VAL A O 1
ATOM 670 N N . SER A 1 87 ? -18.352 4.229 17.372 1.00 83.19 87 SER A N 1
ATOM 671 C CA . SER A 1 87 ? -19.740 4.025 16.972 1.00 83.19 87 SER A CA 1
ATOM 672 C C . SER A 1 87 ? -19.865 2.797 16.070 1.00 83.19 87 SER A C 1
ATOM 674 O O . SER A 1 87 ? -18.913 2.393 15.395 1.00 83.19 87 SER A O 1
ATOM 676 N N . GLU A 1 88 ? -21.065 2.220 15.996 1.00 87.44 88 GLU A N 1
ATOM 677 C CA . GLU A 1 88 ? -21.317 1.074 15.116 1.00 87.44 88 GLU A CA 1
ATOM 678 C C . GLU A 1 88 ? -20.998 1.396 13.644 1.00 87.44 88 GLU A C 1
ATOM 680 O O . GLU A 1 88 ? -20.486 0.553 12.910 1.00 87.44 88 GLU A O 1
ATOM 685 N N . ARG A 1 89 ? -21.158 2.662 13.235 1.00 88.94 89 ARG A N 1
ATOM 686 C CA . ARG A 1 89 ? -20.761 3.148 11.904 1.00 88.94 89 ARG A CA 1
ATOM 687 C C . ARG A 1 89 ? -19.256 3.017 11.658 1.00 88.94 89 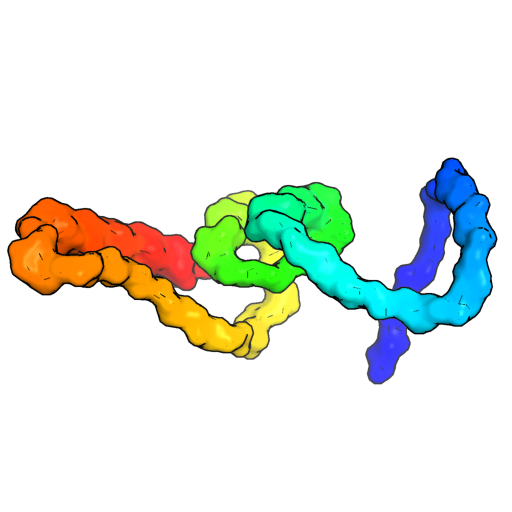ARG A C 1
ATOM 689 O O . ARG A 1 89 ? -18.862 2.607 10.571 1.00 88.94 89 ARG A O 1
ATOM 696 N N . VAL A 1 90 ? -18.418 3.313 12.657 1.00 89.19 90 VAL A N 1
ATOM 697 C CA . VAL A 1 90 ? -16.954 3.165 12.552 1.00 89.19 90 VAL A CA 1
ATOM 698 C C . VAL A 1 90 ? -16.571 1.694 12.418 1.00 89.19 90 VAL A C 1
ATOM 700 O O . VAL A 1 90 ? -15.704 1.367 11.615 1.00 89.19 90 VAL A O 1
ATOM 703 N N . LYS A 1 91 ? -17.253 0.783 13.125 1.00 88.50 91 LYS A N 1
ATOM 704 C CA . LYS A 1 91 ? -17.008 -0.663 12.984 1.00 88.50 91 LYS A CA 1
ATOM 705 C C . LYS A 1 91 ? -17.411 -1.190 11.609 1.00 88.50 91 LYS A C 1
ATOM 707 O O . LYS A 1 91 ? -16.702 -2.016 11.037 1.00 88.50 91 LYS A O 1
ATOM 712 N N . VAL A 1 92 ? -18.545 -0.733 11.075 1.00 92.62 92 VAL A N 1
ATOM 713 C CA . VAL A 1 92 ? -18.984 -1.076 9.713 1.00 92.62 92 VAL A CA 1
ATOM 714 C C . VAL A 1 92 ? -17.989 -0.543 8.682 1.00 92.62 92 VAL A C 1
ATOM 716 O O . VAL A 1 92 ? -17.562 -1.299 7.812 1.00 92.62 92 VAL A O 1
ATOM 719 N N . LEU A 1 93 ? -17.544 0.710 8.820 1.00 91.88 93 LEU A N 1
ATOM 720 C CA . LEU A 1 93 ? -16.516 1.291 7.956 1.00 91.88 93 LEU A CA 1
ATOM 721 C C . LEU A 1 93 ? -15.199 0.515 8.042 1.00 91.88 93 LEU A C 1
ATOM 723 O O . LEU A 1 93 ? -14.607 0.208 7.014 1.00 91.88 93 LEU A O 1
ATOM 727 N N . HIS A 1 94 ? -14.755 0.168 9.249 1.00 91.25 94 HIS A N 1
ATOM 728 C CA . HIS A 1 94 ? -13.544 -0.617 9.459 1.00 91.25 94 HIS A CA 1
ATOM 729 C C . HIS A 1 94 ? -13.616 -1.958 8.722 1.00 91.25 94 HIS A C 1
ATOM 731 O O . HIS A 1 94 ? -12.720 -2.265 7.940 1.00 91.25 94 HIS A O 1
ATOM 737 N N . ARG A 1 95 ? -14.716 -2.709 8.881 1.00 92.62 95 ARG A N 1
ATOM 738 C CA . ARG A 1 95 ? -14.934 -3.974 8.157 1.00 92.62 95 ARG A CA 1
ATOM 739 C C . ARG A 1 95 ? -14.924 -3.782 6.641 1.00 92.62 95 ARG A C 1
ATOM 741 O O . ARG A 1 95 ? -14.282 -4.551 5.932 1.00 92.62 95 ARG A O 1
ATOM 748 N N . PHE A 1 96 ? -15.589 -2.738 6.148 1.00 93.38 96 PHE A N 1
ATOM 749 C CA . PHE A 1 96 ? -15.597 -2.408 4.724 1.00 93.38 96 PHE A CA 1
ATOM 750 C C . PHE A 1 96 ? -14.186 -2.106 4.195 1.00 93.38 96 PHE A C 1
ATOM 752 O O . PHE A 1 96 ? -13.781 -2.642 3.164 1.00 93.38 96 PHE A O 1
ATOM 759 N N . LEU A 1 97 ? -13.410 -1.286 4.910 1.00 92.25 97 LEU A N 1
ATOM 760 C CA . LEU A 1 97 ? -12.036 -0.951 4.532 1.00 92.25 97 LEU A CA 1
ATOM 761 C C . LEU A 1 97 ? -11.130 -2.184 4.556 1.00 92.25 97 LEU A C 1
ATOM 763 O O . LEU A 1 97 ? -10.366 -2.378 3.615 1.00 92.25 97 LEU A O 1
ATOM 767 N N . GLN A 1 98 ? -11.254 -3.044 5.570 1.00 91.62 98 GLN A N 1
ATOM 768 C CA . GLN A 1 98 ? -10.510 -4.302 5.644 1.00 91.62 98 GLN A CA 1
ATOM 769 C C . GLN A 1 98 ? -10.765 -5.180 4.414 1.00 91.62 98 GLN A C 1
ATOM 771 O O . GLN A 1 98 ? -9.815 -5.594 3.756 1.00 91.62 98 GLN A O 1
ATOM 776 N N . GLN A 1 99 ? -12.033 -5.399 4.048 1.00 92.62 99 GLN A N 1
ATOM 777 C CA . GLN A 1 99 ? -12.398 -6.192 2.867 1.00 92.62 99 GLN A CA 1
ATOM 778 C C . GLN A 1 99 ? -11.820 -5.606 1.572 1.00 92.62 99 GLN A C 1
ATOM 780 O O . GLN A 1 99 ? -11.279 -6.331 0.732 1.00 92.62 99 GLN A O 1
ATOM 785 N N . ARG A 1 100 ? -11.898 -4.280 1.408 1.00 90.69 100 ARG A N 1
ATOM 786 C CA . ARG A 1 100 ? -11.352 -3.593 0.231 1.00 90.69 100 ARG A CA 1
ATOM 787 C C . ARG A 1 100 ? -9.831 -3.687 0.156 1.00 90.69 100 ARG A C 1
ATOM 789 O O . ARG A 1 100 ? -9.310 -3.977 -0.916 1.00 90.69 100 ARG A O 1
ATOM 796 N N . CYS A 1 101 ? -9.130 -3.471 1.267 1.00 88.62 101 CYS A N 1
ATOM 797 C CA . CYS A 1 101 ? -7.674 -3.584 1.315 1.00 88.62 101 CYS A CA 1
ATOM 798 C C . CYS A 1 101 ? -7.216 -5.021 1.045 1.00 88.62 101 CYS A C 1
ATOM 800 O O . CYS A 1 101 ? -6.296 -5.213 0.261 1.00 88.62 101 CYS A O 1
ATOM 802 N N . GLN A 1 102 ? -7.898 -6.024 1.606 1.00 88.31 102 GLN A N 1
ATOM 803 C CA . GLN A 1 102 ? -7.608 -7.435 1.340 1.00 88.31 102 GLN A CA 1
ATOM 804 C C . GLN A 1 102 ? -7.735 -7.763 -0.155 1.00 88.31 102 GLN A C 1
ATOM 806 O O . GLN A 1 102 ? -6.867 -8.410 -0.727 1.00 88.31 102 GLN A O 1
ATOM 811 N N . THR A 1 103 ? -8.787 -7.258 -0.807 1.00 88.94 103 THR A N 1
ATOM 812 C CA . THR A 1 103 ? -9.008 -7.465 -2.248 1.00 88.94 103 THR A CA 1
ATOM 813 C C . THR A 1 103 ? -7.865 -6.886 -3.088 1.00 88.94 103 THR A C 1
ATOM 815 O O . THR A 1 103 ? -7.455 -7.498 -4.065 1.00 88.94 103 THR A O 1
ATOM 818 N N . LEU A 1 104 ? -7.339 -5.717 -2.704 1.00 85.06 104 LEU A N 1
ATOM 819 C CA . LEU A 1 104 ? -6.236 -5.063 -3.416 1.00 85.06 104 LEU A CA 1
ATOM 820 C C . LEU A 1 104 ? -4.873 -5.719 -3.160 1.00 85.06 104 LEU A C 1
ATOM 822 O O . LEU A 1 104 ? -4.008 -5.634 -4.020 1.00 85.06 104 LEU A O 1
ATOM 826 N N . LEU A 1 105 ? -4.666 -6.326 -1.987 1.00 81.75 105 LEU A N 1
ATOM 827 C CA . LEU A 1 105 ? -3.386 -6.934 -1.602 1.00 81.75 105 LEU A CA 1
ATOM 828 C C . LEU A 1 105 ? -3.232 -8.387 -2.061 1.00 81.75 105 LEU A C 1
ATOM 830 O O . LEU A 1 105 ? -2.110 -8.871 -2.138 1.00 81.75 105 LEU A O 1
ATOM 834 N N . ASN A 1 106 ? -4.334 -9.079 -2.352 1.00 77.25 106 ASN A N 1
ATOM 835 C CA . ASN A 1 106 ? -4.320 -10.470 -2.811 1.00 77.25 106 ASN A CA 1
ATOM 836 C C . ASN A 1 106 ? -4.089 -10.613 -4.338 1.00 77.25 106 ASN A C 1
ATOM 838 O O . ASN A 1 106 ? -4.295 -11.705 -4.865 1.00 77.25 106 ASN A O 1
ATOM 842 N N . THR A 1 107 ? -3.750 -9.526 -5.047 1.00 59.69 107 THR A N 1
ATOM 843 C CA . THR A 1 107 ? -3.410 -9.521 -6.488 1.00 59.69 107 THR A CA 1
ATOM 844 C C . THR A 1 107 ? -1.901 -9.582 -6.661 1.00 59.69 107 THR A C 1
ATOM 846 O O . THR A 1 107 ? -1.454 -10.351 -7.536 1.00 59.69 107 THR A O 1
#

Radius of gyration: 21.01 Å; chains: 1; bounding box: 56×38×50 Å

Sequence (107 aa):
MLNSVSDSMGEPLSECSTSGSRKHFSPIKLRCEIVRRWALAGHGIAYKANLDVARDIQAGRLVPLLPDWQGEPTPFNLMCPHRLQVSERVKVLHRFLQQRCQTLLNT

pLDDT: mean 70.4, std 22.32, range [24.44, 93.38]